Protein AF-A0A944T0W7-F1 (afdb_monomer_lite)

Sequence (91 aa):
MTELSEYHPENTTEKMYFKNKDEEINKKTFFWVDNYITGSSLEKYWPHITLKGCDKPKYNDLPKKFIANRIAICHLGDHCTCRKVLWETKL

Structure (mmCIF, N/CA/C/O backbone):
data_AF-A0A944T0W7-F1
#
_entry.id   AF-A0A944T0W7-F1
#
loop_
_atom_site.group_PDB
_atom_site.id
_atom_site.type_symbol
_atom_site.label_atom_id
_atom_site.label_alt_id
_atom_site.label_comp_id
_atom_site.label_asym_id
_atom_site.label_entity_id
_atom_site.label_seq_id
_atom_site.pdbx_PDB_ins_code
_atom_site.Cartn_x
_atom_site.Cartn_y
_atom_site.Cartn_z
_atom_site.occupancy
_atom_site.B_iso_or_equiv
_atom_site.auth_seq_id
_atom_site.auth_comp_id
_atom_site.auth_asym_id
_atom_site.auth_atom_id
_atom_site.pdbx_PDB_model_num
ATOM 1 N N . MET A 1 1 ? 1.241 22.658 12.106 1.00 53.19 1 MET A N 1
ATOM 2 C CA . MET A 1 1 ? 1.776 21.439 11.454 1.00 53.19 1 MET A CA 1
ATOM 3 C C . MET A 1 1 ? 2.540 20.572 12.468 1.00 53.19 1 MET A C 1
ATOM 5 O O . MET A 1 1 ? 3.530 19.951 12.119 1.00 53.19 1 MET A O 1
ATOM 9 N N . THR A 1 2 ? 2.095 20.557 13.729 1.00 54.50 2 THR A N 1
ATOM 10 C CA . THR A 1 2 ? 2.872 20.083 14.891 1.00 54.50 2 THR A CA 1
ATOM 11 C C . THR A 1 2 ? 2.320 18.795 15.509 1.00 54.50 2 THR A C 1
ATOM 13 O O . THR A 1 2 ? 3.001 18.192 16.320 1.00 54.50 2 THR A O 1
ATOM 16 N N . GLU A 1 3 ? 1.114 18.354 15.133 1.00 58.31 3 GLU A N 1
ATOM 17 C CA . GLU A 1 3 ? 0.464 17.193 15.773 1.00 58.31 3 GLU A CA 1
ATOM 18 C C . GLU A 1 3 ? 0.735 15.856 15.064 1.00 58.31 3 GLU A C 1
ATOM 20 O O . GLU A 1 3 ? 0.712 14.808 15.697 1.00 58.31 3 GLU A O 1
ATOM 25 N N . LEU A 1 4 ? 1.043 15.864 13.762 1.00 59.03 4 LEU A N 1
ATOM 26 C CA . LEU A 1 4 ? 1.336 14.633 13.010 1.00 59.03 4 LEU A CA 1
ATOM 27 C C . LEU A 1 4 ? 2.819 14.241 13.035 1.00 59.03 4 LEU A C 1
ATOM 29 O O 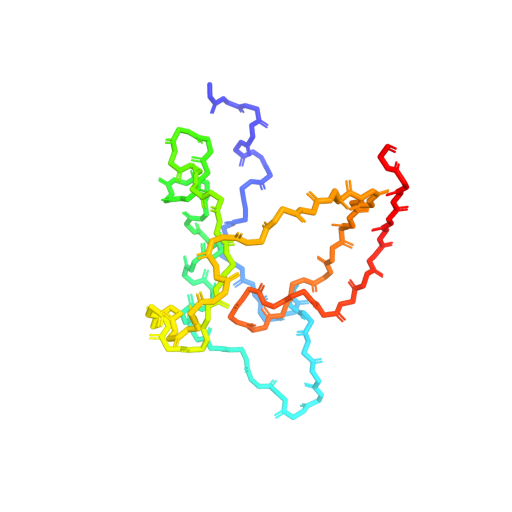. LEU A 1 4 ? 3.155 13.136 12.619 1.00 59.03 4 LEU A O 1
ATOM 33 N N . SER A 1 5 ? 3.707 15.119 13.516 1.00 61.16 5 SER A N 1
ATOM 34 C CA . SER A 1 5 ? 5.149 14.845 13.557 1.00 61.16 5 SER A CA 1
ATOM 35 C C . SER A 1 5 ? 5.509 13.711 14.516 1.00 61.16 5 SER A C 1
ATOM 37 O O . SER A 1 5 ? 6.466 12.998 14.255 1.00 61.16 5 SER A O 1
ATOM 39 N N . GLU A 1 6 ? 4.735 13.505 15.588 1.00 68.00 6 GLU A N 1
ATOM 40 C CA . GLU A 1 6 ? 4.948 12.383 16.519 1.00 68.00 6 GLU A CA 1
ATOM 41 C C . GLU A 1 6 ? 4.715 11.019 15.850 1.00 68.00 6 GLU A C 1
ATOM 43 O O . GLU A 1 6 ? 5.341 10.025 16.206 1.00 68.00 6 GLU A O 1
ATOM 48 N N . TYR A 1 7 ? 3.852 10.984 14.834 1.00 70.38 7 TYR A N 1
ATOM 49 C CA . TYR A 1 7 ? 3.514 9.776 14.087 1.00 70.38 7 TYR A CA 1
ATOM 50 C C . TYR A 1 7 ? 4.235 9.703 12.739 1.00 70.38 7 TYR A C 1
ATOM 52 O O . TYR A 1 7 ? 3.875 8.878 11.898 1.00 70.38 7 TYR A O 1
ATOM 60 N N . HIS A 1 8 ? 5.234 10.563 12.512 1.00 74.69 8 HIS A N 1
ATOM 61 C CA . HIS A 1 8 ? 6.067 10.499 11.321 1.00 74.69 8 HIS A CA 1
ATOM 62 C C . HIS A 1 8 ? 6.996 9.285 11.436 1.00 74.69 8 HIS A C 1
ATOM 64 O O . HIS A 1 8 ? 7.841 9.256 12.334 1.00 74.69 8 HIS A O 1
ATOM 70 N N . PRO A 1 9 ? 6.861 8.262 10.573 1.00 74.75 9 PRO A N 1
ATOM 71 C CA . PRO A 1 9 ? 7.863 7.215 10.524 1.00 74.75 9 PRO A CA 1
ATOM 72 C C . PRO A 1 9 ? 9.184 7.834 10.068 1.00 74.75 9 PRO A C 1
ATOM 74 O O . PRO A 1 9 ? 9.291 8.322 8.951 1.00 74.75 9 PRO A O 1
ATOM 77 N N . GLU A 1 10 ? 10.184 7.802 10.937 1.00 81.19 10 GLU A N 1
ATOM 78 C CA . GLU A 1 10 ? 11.564 8.146 10.612 1.00 81.19 10 GLU A CA 1
ATOM 79 C C . GLU A 1 10 ? 12.451 6.968 11.006 1.00 81.19 10 GLU A C 1
ATOM 81 O O . GLU A 1 10 ? 12.223 6.328 12.036 1.00 81.19 10 GLU A O 1
ATOM 86 N N . ASN A 1 11 ? 13.483 6.692 10.206 1.00 86.62 11 ASN A N 1
ATOM 87 C CA . ASN A 1 11 ? 14.416 5.589 10.439 1.00 86.62 11 ASN A CA 1
ATOM 88 C C . ASN A 1 11 ? 13.709 4.226 10.506 1.00 86.62 11 ASN A C 1
ATOM 90 O O . ASN A 1 11 ? 13.952 3.426 11.420 1.00 86.62 11 ASN A O 1
ATOM 94 N N . THR A 1 12 ? 12.810 3.955 9.554 1.00 92.19 12 THR A N 1
ATOM 95 C CA . THR A 1 12 ? 12.095 2.679 9.538 1.00 92.19 12 THR A CA 1
ATOM 96 C C . THR A 1 12 ? 13.060 1.501 9.442 1.00 92.19 12 THR A C 1
ATOM 98 O O . THR A 1 12 ? 14.096 1.539 8.780 1.00 92.19 12 THR A O 1
ATOM 101 N N . THR A 1 13 ? 12.717 0.411 10.128 1.00 93.88 13 THR A N 1
ATOM 102 C CA . THR A 1 13 ? 13.524 -0.815 10.141 1.00 93.88 13 THR A CA 1
ATOM 103 C C . THR A 1 13 ? 12.766 -1.950 9.485 1.00 93.88 13 THR A C 1
ATOM 105 O O . THR A 1 13 ? 11.540 -1.950 9.432 1.00 93.88 13 THR A O 1
ATOM 108 N N . GLU A 1 14 ? 13.489 -2.960 9.009 1.00 93.50 14 GLU A N 1
ATOM 109 C CA . GLU A 1 14 ? 12.888 -4.073 8.272 1.00 93.50 14 GLU A CA 1
ATOM 110 C C . GLU A 1 14 ? 11.795 -4.801 9.079 1.00 93.50 14 GLU A C 1
ATOM 112 O O . GLU A 1 14 ? 10.802 -5.254 8.521 1.00 93.50 14 GLU A O 1
ATOM 117 N N . LYS A 1 15 ? 11.925 -4.838 10.413 1.00 93.50 15 LYS A N 1
ATOM 118 C CA . LYS A 1 15 ? 10.947 -5.447 11.331 1.00 93.50 15 LYS A CA 1
ATOM 119 C C . LYS A 1 15 ? 9.578 -4.759 11.318 1.00 93.50 15 LYS A C 1
ATOM 121 O O . LYS A 1 15 ? 8.606 -5.348 11.778 1.00 93.50 15 LYS A O 1
ATOM 126 N N . MET A 1 16 ? 9.509 -3.517 10.843 1.00 93.88 16 MET A N 1
ATOM 127 C CA . MET A 1 16 ? 8.263 -2.756 10.742 1.00 93.88 16 MET A CA 1
ATOM 128 C C . MET A 1 16 ? 7.435 -3.172 9.520 1.00 93.88 16 MET A C 1
ATOM 130 O O . MET A 1 16 ? 6.232 -2.923 9.491 1.00 93.88 16 MET A O 1
ATOM 134 N N . TYR A 1 17 ? 8.045 -3.844 8.541 1.00 95.56 17 TYR A N 1
ATOM 135 C CA . TYR A 1 17 ? 7.392 -4.264 7.307 1.00 95.56 17 TYR A CA 1
ATOM 136 C C . TYR A 1 17 ? 6.898 -5.707 7.395 1.00 95.56 17 TYR A C 1
ATOM 138 O O . TYR A 1 17 ? 7.504 -6.571 8.030 1.00 95.56 17 TYR A O 1
ATOM 146 N N . PHE A 1 18 ? 5.795 -5.982 6.710 1.00 96.50 18 PHE A N 1
ATOM 147 C CA . PHE A 1 18 ? 5.368 -7.340 6.433 1.00 96.50 18 PHE A CA 1
ATOM 148 C C . PHE A 1 18 ? 6.278 -7.935 5.358 1.00 96.50 18 PHE A C 1
ATOM 150 O O . PHE A 1 18 ? 6.307 -7.442 4.229 1.00 96.50 18 PHE A O 1
ATOM 157 N N . LYS A 1 19 ? 6.964 -9.029 5.687 1.00 95.12 19 LYS A N 1
ATOM 158 C CA . LYS A 1 19 ? 7.770 -9.79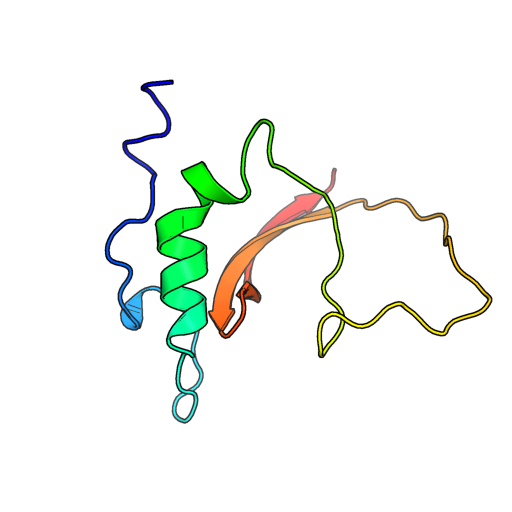9 4.737 1.00 95.12 19 LYS A CA 1
ATOM 159 C C . LYS A 1 19 ? 7.572 -11.295 4.937 1.00 95.12 19 LYS A C 1
ATOM 161 O O . LYS A 1 19 ? 7.417 -11.765 6.067 1.00 95.12 19 LYS A O 1
ATOM 166 N N . ASN A 1 20 ? 7.589 -12.043 3.840 1.00 93.12 20 ASN A N 1
ATOM 167 C CA . ASN A 1 20 ? 7.745 -13.493 3.908 1.00 93.12 20 ASN A CA 1
ATOM 168 C C . ASN A 1 20 ? 9.187 -13.855 4.311 1.00 93.12 20 ASN A C 1
ATOM 170 O O . ASN A 1 20 ? 10.084 -13.017 4.253 1.00 93.12 20 ASN A O 1
ATOM 174 N N . LYS A 1 21 ? 9.422 -15.110 4.717 1.00 90.38 21 LYS A N 1
ATOM 175 C CA . LYS A 1 21 ? 10.731 -15.569 5.221 1.00 90.38 21 LYS A CA 1
ATOM 176 C C . LYS A 1 21 ? 11.893 -15.280 4.259 1.00 90.38 21 LYS A C 1
ATOM 178 O O . LYS A 1 21 ? 12.960 -14.890 4.720 1.00 90.38 21 LYS A O 1
ATOM 183 N N . ASP A 1 22 ? 11.653 -15.436 2.960 1.00 92.56 22 ASP A N 1
ATOM 184 C CA . ASP A 1 22 ? 12.664 -15.313 1.903 1.00 92.56 22 ASP A CA 1
ATOM 185 C C . ASP A 1 22 ? 12.511 -14.009 1.095 1.00 92.56 22 ASP A C 1
ATOM 187 O O . ASP A 1 22 ? 13.003 -13.893 -0.024 1.00 92.56 22 ASP A O 1
ATOM 191 N N . GLU A 1 23 ? 11.772 -13.038 1.635 1.00 93.06 23 GLU A N 1
ATOM 192 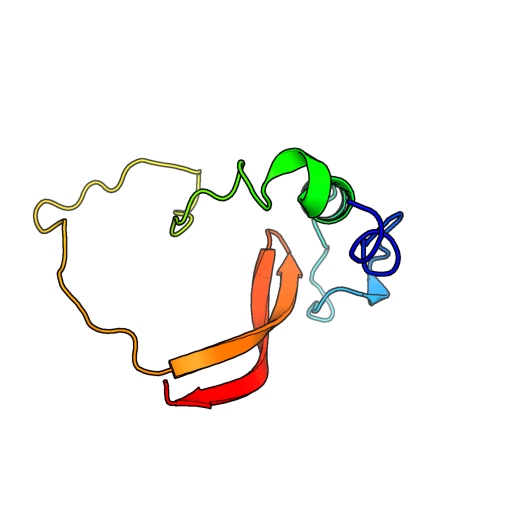C CA . GLU A 1 23 ? 11.538 -11.745 1.001 1.00 93.06 23 GLU A CA 1
ATOM 193 C C . GLU A 1 23 ? 12.435 -10.673 1.623 1.00 93.06 23 GLU A C 1
ATOM 195 O O . GLU A 1 23 ? 12.483 -10.516 2.845 1.00 93.06 23 GLU A O 1
ATOM 200 N N . GLU A 1 24 ? 13.114 -9.911 0.770 1.00 94.31 24 GLU A N 1
ATOM 201 C CA . GLU A 1 24 ? 13.877 -8.730 1.165 1.00 94.31 24 GLU A CA 1
ATOM 202 C C . GLU A 1 24 ? 13.080 -7.464 0.852 1.00 94.31 24 GLU A C 1
ATOM 204 O O . GLU A 1 24 ? 12.449 -7.359 -0.199 1.00 94.31 24 GLU A O 1
ATOM 209 N N . ILE A 1 25 ? 13.140 -6.479 1.749 1.00 95.56 25 ILE A N 1
ATOM 210 C CA . ILE A 1 25 ? 12.548 -5.164 1.499 1.00 95.56 25 ILE A CA 1
ATOM 211 C C . ILE A 1 25 ? 13.537 -4.312 0.702 1.00 95.56 25 ILE A C 1
ATOM 213 O O . ILE A 1 25 ? 14.684 -4.103 1.108 1.00 95.56 25 ILE A O 1
ATOM 217 N N . ASN A 1 26 ? 13.089 -3.767 -0.424 1.00 94.56 26 ASN A N 1
ATOM 218 C CA . ASN A 1 26 ? 13.888 -2.880 -1.246 1.00 94.56 26 ASN A CA 1
ATOM 219 C C . ASN A 1 26 ? 14.257 -1.608 -0.469 1.00 94.56 26 ASN A C 1
ATOM 221 O O . ASN A 1 26 ? 13.402 -0.958 0.131 1.00 94.56 26 ASN A O 1
ATOM 225 N N . LYS A 1 27 ? 15.520 -1.172 -0.559 1.00 94.25 27 LYS A N 1
ATOM 226 C CA . LYS A 1 27 ? 16.003 0.065 0.088 1.00 94.25 27 LYS A CA 1
ATOM 227 C C . LYS A 1 27 ? 15.165 1.303 -0.258 1.00 94.25 27 LYS A C 1
ATOM 229 O O . LYS A 1 27 ? 15.028 2.199 0.570 1.00 94.25 27 LYS A O 1
ATOM 234 N N . LYS A 1 28 ? 14.586 1.359 -1.464 1.00 93.19 28 LYS A N 1
ATOM 235 C CA . LYS A 1 28 ? 13.704 2.461 -1.880 1.00 93.19 28 LYS A CA 1
ATOM 236 C C . LYS A 1 28 ? 12.420 2.534 -1.056 1.00 93.19 28 LYS A C 1
ATOM 238 O O . LYS A 1 28 ? 11.916 3.632 -0.854 1.00 93.19 28 LYS A O 1
ATOM 243 N N . THR A 1 29 ? 11.922 1.401 -0.567 1.00 94.06 29 THR A N 1
ATOM 244 C CA . THR A 1 29 ? 10.718 1.339 0.267 1.00 94.06 29 THR A CA 1
ATOM 245 C C . THR A 1 29 ? 10.924 2.125 1.559 1.00 94.06 29 THR A C 1
ATOM 247 O O . THR A 1 29 ? 10.115 2.995 1.860 1.00 94.06 29 THR A O 1
ATOM 250 N N . PHE A 1 30 ? 12.051 1.916 2.248 1.00 95.19 30 PHE A N 1
ATOM 251 C CA . PHE A 1 30 ? 12.417 2.685 3.444 1.00 95.19 30 PHE A CA 1
ATOM 252 C C . PHE A 1 30 ? 12.453 4.186 3.166 1.00 95.19 30 PHE A C 1
ATOM 254 O O . PHE A 1 30 ? 11.809 4.958 3.864 1.00 95.19 30 PHE A O 1
ATOM 261 N N . PHE A 1 31 ? 13.130 4.592 2.086 1.00 93.50 31 PHE A N 1
ATOM 262 C CA . PHE A 1 31 ? 13.201 5.998 1.693 1.00 93.50 31 PHE A CA 1
ATOM 263 C C . PHE A 1 31 ? 11.812 6.615 1.471 1.00 93.50 31 PHE A C 1
ATOM 265 O O . PHE A 1 31 ? 11.567 7.734 1.914 1.00 93.50 31 PHE A O 1
ATOM 272 N N . TRP A 1 32 ? 10.896 5.913 0.800 1.00 92.38 32 TRP A N 1
ATOM 273 C CA . TRP A 1 32 ? 9.548 6.432 0.558 1.00 92.38 32 TRP A CA 1
ATOM 274 C C . TRP A 1 32 ? 8.728 6.575 1.835 1.00 92.38 32 TRP A C 1
ATOM 276 O O . TRP A 1 32 ? 8.028 7.574 1.983 1.00 92.38 32 TRP A O 1
ATOM 286 N N . VAL A 1 33 ? 8.816 5.606 2.746 1.00 93.62 33 VAL A N 1
ATOM 287 C CA . VAL A 1 33 ? 8.078 5.653 4.013 1.00 93.62 33 VAL A CA 1
ATOM 288 C C . VAL A 1 33 ? 8.636 6.745 4.919 1.00 93.62 33 VAL A C 1
ATOM 290 O O . VAL A 1 33 ? 7.865 7.582 5.379 1.00 93.62 33 VAL A O 1
ATOM 293 N N . ASP A 1 34 ? 9.961 6.807 5.070 1.00 93.19 34 ASP A N 1
ATOM 294 C CA . ASP A 1 34 ? 10.653 7.798 5.908 1.00 93.19 34 ASP A CA 1
ATOM 295 C C . ASP A 1 34 ? 10.465 9.247 5.415 1.00 93.19 34 ASP A C 1
ATOM 297 O O . ASP A 1 34 ? 10.739 10.201 6.135 1.00 93.19 34 ASP A O 1
ATOM 301 N N . ASN A 1 35 ? 10.023 9.432 4.165 1.00 91.88 35 ASN A N 1
ATOM 302 C CA . ASN A 1 35 ? 9.762 10.744 3.567 1.00 91.88 35 ASN A CA 1
ATOM 303 C C . ASN A 1 35 ? 8.286 10.934 3.188 1.00 91.88 35 ASN A C 1
ATOM 305 O O . ASN A 1 35 ? 7.950 11.862 2.448 1.00 91.88 35 ASN A O 1
ATOM 309 N N . TYR A 1 36 ? 7.382 10.068 3.659 1.00 91.00 36 TYR A N 1
ATOM 310 C CA . TYR A 1 36 ? 5.983 10.102 3.237 1.00 91.00 36 TYR A CA 1
ATOM 311 C C . TYR A 1 36 ? 5.313 11.432 3.593 1.00 91.00 36 TYR A C 1
ATOM 313 O O . TYR A 1 36 ? 4.679 12.051 2.732 1.00 91.00 36 TYR A O 1
ATOM 321 N N . ILE A 1 37 ? 5.494 11.911 4.831 1.00 88.69 37 ILE A N 1
ATOM 322 C CA . ILE A 1 37 ? 4.817 13.124 5.305 1.00 88.69 37 ILE A CA 1
ATOM 323 C C . ILE A 1 37 ? 5.250 14.345 4.488 1.00 88.69 37 ILE A C 1
ATOM 325 O O . ILE A 1 37 ? 4.411 15.116 4.022 1.00 88.69 37 ILE A O 1
ATOM 329 N N . THR A 1 38 ? 6.547 14.499 4.236 1.00 89.62 38 THR A N 1
ATOM 330 C CA . THR A 1 38 ? 7.086 15.658 3.512 1.00 89.62 38 THR A CA 1
ATOM 331 C C . THR A 1 38 ? 6.972 15.531 1.991 1.00 89.62 38 THR A C 1
ATOM 333 O O . THR A 1 38 ? 6.969 16.551 1.292 1.00 89.62 38 THR A O 1
ATOM 336 N N . GLY A 1 39 ? 6.887 14.309 1.458 1.00 90.38 39 GLY A N 1
ATOM 337 C CA . GLY A 1 39 ? 6.981 14.023 0.028 1.00 90.38 39 GLY A CA 1
ATOM 338 C C . GLY A 1 39 ? 5.660 13.711 -0.673 1.00 90.38 39 GLY A C 1
ATOM 339 O O . GLY A 1 39 ? 5.511 14.086 -1.831 1.00 90.38 39 GLY A O 1
ATOM 340 N N . SER A 1 40 ? 4.722 13.027 -0.009 1.00 90.94 40 SER A N 1
ATOM 341 C CA . SER A 1 40 ? 3.526 12.437 -0.649 1.00 90.94 40 SER A CA 1
ATOM 342 C C . SER A 1 40 ? 2.241 12.531 0.191 1.00 90.94 40 SER A C 1
ATOM 344 O O . SER A 1 40 ? 1.276 11.818 -0.081 1.00 90.94 40 SER A O 1
ATOM 346 N N . SER A 1 41 ? 2.207 13.392 1.212 1.00 90.00 41 SER A N 1
ATOM 347 C CA . SER A 1 41 ? 1.044 13.580 2.091 1.00 90.00 41 SER A CA 1
ATOM 348 C C . SER A 1 41 ? 0.481 15.006 2.012 1.00 90.00 41 SER A C 1
ATOM 350 O O . SER A 1 41 ? 1.070 15.875 1.363 1.00 90.00 41 SER A O 1
ATOM 352 N N . LEU A 1 42 ? -0.646 15.257 2.692 1.00 88.81 42 LEU A N 1
ATOM 353 C CA . LEU A 1 42 ? -1.293 16.574 2.788 1.00 88.81 42 LEU A CA 1
ATOM 354 C C . LEU A 1 42 ? -1.511 17.198 1.397 1.00 88.81 42 LEU A C 1
ATOM 356 O O . LEU A 1 42 ? -2.075 16.552 0.520 1.00 88.81 42 LEU A O 1
ATOM 360 N N . GLU A 1 43 ? -1.018 18.414 1.167 1.00 93.25 43 GLU A N 1
ATOM 361 C CA . GLU A 1 43 ? -1.124 19.132 -0.112 1.00 93.25 43 GLU A CA 1
ATOM 362 C C . GLU A 1 43 ? -0.414 18.425 -1.281 1.00 93.25 43 GLU A C 1
ATOM 364 O O . GLU A 1 43 ? -0.654 18.741 -2.444 1.00 93.25 43 GLU A O 1
ATOM 369 N N . LYS A 1 44 ? 0.472 17.463 -0.993 1.00 93.31 44 LYS A N 1
ATOM 370 C CA . LYS A 1 44 ? 1.151 16.628 -1.997 1.00 93.31 44 LYS A CA 1
ATOM 371 C C . LYS A 1 44 ? 0.455 15.283 -2.215 1.00 93.31 44 LYS A C 1
ATOM 373 O O . LYS A 1 44 ? 0.972 14.452 -2.961 1.00 93.31 44 LYS A O 1
ATOM 378 N N . TYR A 1 45 ? -0.685 15.041 -1.565 1.00 93.69 45 TYR A N 1
ATOM 379 C CA . TYR A 1 45 ? -1.445 13.815 -1.757 1.00 93.69 45 TYR A CA 1
ATOM 380 C C . TYR A 1 45 ? -1.995 13.745 -3.184 1.00 93.69 45 TYR A C 1
ATOM 382 O O . TYR A 1 45 ? -2.782 14.585 -3.619 1.00 93.69 45 TYR A O 1
ATOM 390 N N . TRP A 1 46 ? -1.597 12.702 -3.906 1.00 93.38 46 TRP A N 1
ATOM 391 C CA . TRP A 1 46 ? -2.059 12.433 -5.260 1.00 93.38 46 TRP A CA 1
ATOM 392 C C . TRP A 1 46 ? -2.671 11.028 -5.307 1.00 93.38 46 TRP A C 1
ATOM 394 O O . TRP A 1 46 ? -1.923 10.051 -5.272 1.00 93.38 46 TRP A O 1
ATOM 404 N N . PRO A 1 47 ? -4.008 10.877 -5.346 1.00 91.25 47 PRO A N 1
ATOM 405 C CA . PRO A 1 47 ? -4.644 9.564 -5.331 1.00 91.25 47 PRO A CA 1
ATOM 406 C C . PRO A 1 47 ? -4.380 8.826 -6.649 1.00 91.25 47 PRO A C 1
ATOM 408 O O . PRO A 1 47 ? -4.823 9.253 -7.715 1.00 91.25 47 PRO A O 1
ATOM 411 N N . HIS A 1 48 ? -3.674 7.699 -6.577 1.00 89.00 48 HIS A N 1
ATOM 412 C CA . HIS A 1 48 ? -3.355 6.868 -7.736 1.00 89.00 48 HIS A CA 1
ATOM 413 C C . HIS A 1 48 ? -3.266 5.386 -7.357 1.00 89.00 48 HIS A C 1
ATOM 415 O O . HIS A 1 48 ? -3.098 5.031 -6.193 1.00 89.00 48 HIS A O 1
ATOM 421 N N . ILE A 1 49 ? -3.375 4.516 -8.363 1.00 87.88 49 ILE A N 1
ATOM 422 C CA . ILE A 1 49 ? -3.110 3.080 -8.238 1.00 87.88 49 ILE A CA 1
ATOM 423 C C . ILE A 1 49 ? -1.817 2.803 -8.996 1.00 87.88 49 ILE A C 1
ATOM 425 O O . ILE A 1 49 ? -1.764 2.963 -10.217 1.00 87.88 49 ILE A O 1
ATOM 429 N N . THR A 1 50 ? -0.770 2.408 -8.275 1.00 85.94 50 THR A N 1
ATOM 430 C CA . THR A 1 50 ? 0.528 2.099 -8.877 1.00 85.94 50 THR A CA 1
ATOM 431 C C . THR A 1 50 ? 0.410 0.898 -9.807 1.00 85.94 50 THR A C 1
ATOM 433 O O . THR A 1 50 ? -0.003 -0.188 -9.401 1.00 85.94 50 THR A O 1
ATOM 436 N N . LEU A 1 51 ? 0.815 1.085 -11.060 1.00 84.12 51 LEU A N 1
ATOM 437 C CA . LEU A 1 51 ? 1.023 -0.002 -12.007 1.00 84.12 51 LEU A CA 1
ATOM 438 C C . LEU A 1 51 ? 2.483 -0.449 -11.947 1.00 84.12 51 LEU A C 1
ATOM 440 O O . LEU A 1 51 ? 3.383 0.356 -11.694 1.00 84.12 51 LEU A O 1
ATOM 444 N N . LYS A 1 52 ? 2.734 -1.738 -12.191 1.00 77.88 52 LYS A N 1
ATOM 445 C CA . LYS A 1 52 ? 4.100 -2.266 -12.267 1.00 77.88 52 LYS A CA 1
ATOM 446 C C . LYS A 1 52 ? 4.906 -1.440 -13.278 1.00 77.88 52 LYS A C 1
ATOM 448 O O . LYS A 1 52 ? 4.470 -1.277 -14.409 1.00 77.88 52 LYS A O 1
ATOM 453 N N . GLY A 1 53 ? 6.059 -0.921 -12.855 1.00 77.75 53 GLY A N 1
ATOM 454 C CA . GLY A 1 53 ? 6.925 -0.081 -13.693 1.00 77.75 53 GLY A CA 1
ATOM 455 C C . GLY A 1 53 ? 6.541 1.401 -13.765 1.00 77.75 53 GLY A C 1
ATOM 456 O O . GLY A 1 53 ? 7.201 2.140 -14.484 1.00 77.75 53 GLY A O 1
ATOM 457 N N . CYS A 1 54 ? 5.520 1.852 -13.024 1.00 76.12 54 CYS A N 1
ATOM 458 C CA . CYS A 1 54 ? 4.981 3.218 -13.115 1.00 76.12 54 CYS A CA 1
ATOM 459 C C . CYS A 1 54 ? 4.508 3.587 -14.535 1.00 76.12 54 CYS A C 1
ATOM 461 O O . CYS A 1 54 ? 4.501 4.757 -14.919 1.00 76.12 54 CYS A O 1
ATOM 463 N N . ASP A 1 55 ? 4.112 2.579 -15.313 1.00 79.88 55 ASP A N 1
ATOM 464 C CA . ASP A 1 55 ? 3.652 2.746 -16.685 1.00 79.88 55 ASP A CA 1
ATOM 465 C C . ASP A 1 55 ? 2.258 3.373 -16.751 1.00 79.88 55 ASP A C 1
ATOM 467 O O . ASP A 1 55 ? 1.441 3.262 -15.833 1.00 79.88 55 ASP A O 1
ATOM 471 N N . LYS A 1 56 ? 1.948 3.991 -17.895 1.00 81.69 56 LYS A N 1
ATOM 472 C CA . LYS A 1 56 ? 0.576 4.400 -18.206 1.00 81.69 56 LYS A CA 1
ATOM 473 C C . LYS A 1 56 ? -0.276 3.164 -18.511 1.00 81.69 56 LYS A C 1
ATOM 475 O O . LYS A 1 56 ? 0.200 2.256 -19.202 1.00 81.69 56 LYS A O 1
ATOM 480 N N . PRO A 1 57 ? -1.543 3.128 -18.065 1.00 82.31 57 PRO A N 1
ATOM 481 C CA . PRO A 1 57 ? -2.436 2.047 -18.443 1.00 82.31 57 PRO A CA 1
ATOM 482 C C . PRO A 1 57 ? -2.603 2.022 -19.968 1.00 82.31 57 PRO A C 1
ATOM 484 O O . PRO A 1 57 ? -2.825 3.057 -20.591 1.00 82.31 57 PRO A O 1
ATOM 487 N N . LYS A 1 58 ? -2.509 0.831 -20.566 1.00 81.12 58 LYS A N 1
ATOM 488 C CA . LYS A 1 58 ? -2.694 0.611 -22.015 1.00 81.12 58 LYS A CA 1
ATOM 489 C C . LYS A 1 58 ? -4.114 0.152 -22.374 1.00 81.12 58 LYS A C 1
ATOM 491 O O . LYS A 1 58 ? -4.341 -0.339 -23.474 1.00 81.12 58 LYS A O 1
ATOM 496 N N . TYR A 1 59 ? -5.053 0.254 -21.435 1.00 80.19 59 TYR A N 1
ATOM 497 C CA . TYR A 1 59 ? -6.411 -0.258 -21.590 1.00 80.19 59 TYR A CA 1
ATOM 498 C C . TYR A 1 59 ? -7.344 0.804 -22.170 1.00 80.19 59 TYR A C 1
ATOM 500 O O . TYR A 1 59 ? -7.391 1.933 -21.687 1.00 80.19 59 TYR A O 1
ATOM 508 N N . ASN A 1 60 ? -8.121 0.406 -23.178 1.00 77.75 60 ASN A N 1
ATOM 509 C CA . ASN A 1 60 ? -9.054 1.284 -23.890 1.00 77.75 60 ASN A CA 1
ATOM 510 C C . ASN A 1 60 ? -10.344 1.579 -23.106 1.00 77.75 60 ASN A C 1
ATOM 512 O O . ASN A 1 60 ? -11.177 2.347 -23.572 1.00 77.75 60 ASN A O 1
ATOM 516 N N . ASP A 1 61 ? -10.547 0.948 -21.949 1.00 81.50 61 ASP A N 1
ATOM 517 C CA . ASP A 1 61 ? -11.808 0.977 -21.207 1.00 81.50 61 ASP A CA 1
ATOM 518 C C . ASP A 1 61 ? -11.744 1.788 -19.900 1.00 81.50 61 ASP A C 1
ATOM 520 O O . ASP A 1 61 ? -12.632 1.674 -19.048 1.00 81.50 61 ASP A O 1
ATOM 524 N N . LEU A 1 62 ? -10.712 2.625 -19.759 1.00 85.31 62 LEU A N 1
ATOM 525 C CA . LEU A 1 62 ? -10.576 3.618 -18.697 1.00 85.31 62 LEU A CA 1
ATOM 526 C C . LEU A 1 62 ? -11.075 5.002 -19.162 1.00 85.31 62 LEU A C 1
ATOM 528 O O . LEU A 1 62 ? -10.881 5.359 -20.323 1.00 85.31 62 LEU A O 1
ATOM 532 N N . PRO A 1 63 ? -11.669 5.810 -18.260 1.00 85.19 63 PRO A N 1
ATOM 533 C CA . PRO A 1 63 ? -11.833 5.555 -16.827 1.00 85.19 63 PRO A CA 1
ATOM 534 C C . PRO A 1 63 ? -13.027 4.640 -16.509 1.00 85.19 63 PRO A C 1
ATOM 536 O O . PRO A 1 63 ? -14.119 4.793 -17.056 1.00 85.19 63 PRO A O 1
ATOM 539 N N . LYS A 1 64 ? -12.847 3.728 -15.547 1.00 86.44 64 LYS A N 1
ATOM 540 C CA . LYS A 1 64 ? -13.952 2.964 -14.953 1.00 86.44 64 LYS A CA 1
ATOM 541 C C . LYS A 1 64 ? -14.577 3.755 -13.814 1.00 86.44 64 LYS A C 1
ATOM 543 O O . LYS A 1 64 ? -13.872 4.261 -12.945 1.00 86.44 64 LYS A O 1
ATOM 548 N N . LYS A 1 65 ? -15.908 3.811 -13.790 1.00 91.12 65 LYS A N 1
ATOM 549 C CA . LYS A 1 65 ? -16.663 4.312 -12.638 1.00 91.12 65 LYS A CA 1
ATOM 550 C C . LYS A 1 65 ? -16.973 3.142 -11.713 1.00 91.12 65 LYS A C 1
ATOM 552 O O . LYS A 1 65 ? -17.506 2.133 -12.165 1.00 91.12 65 LYS A O 1
ATOM 557 N N . PHE A 1 66 ? -16.645 3.283 -10.438 1.00 92.50 66 PHE A N 1
ATOM 558 C CA . PHE A 1 66 ? -16.990 2.319 -9.399 1.00 92.50 66 PHE A CA 1
ATOM 559 C C . PHE A 1 66 ? -17.197 3.048 -8.070 1.00 92.50 66 PHE A C 1
ATOM 561 O O . PHE A 1 66 ? -16.813 4.209 -7.930 1.00 92.50 66 PHE A O 1
ATOM 568 N N . ILE A 1 67 ? -17.803 2.359 -7.105 1.00 94.50 67 ILE A N 1
ATOM 569 C CA . ILE A 1 67 ? -17.949 2.838 -5.731 1.00 94.50 67 ILE A CA 1
ATOM 570 C C . ILE A 1 67 ? -17.090 1.941 -4.843 1.00 94.50 67 ILE A C 1
ATOM 572 O O . ILE A 1 67 ? -17.287 0.726 -4.814 1.00 94.50 67 ILE A O 1
ATOM 576 N N . ALA A 1 68 ? -16.138 2.534 -4.124 1.00 94.62 68 ALA A N 1
ATOM 577 C CA . ALA A 1 68 ? -15.478 1.861 -3.014 1.00 94.62 68 ALA A CA 1
ATOM 578 C C . ALA A 1 68 ? -16.416 1.908 -1.800 1.00 94.62 68 ALA A C 1
ATOM 580 O O . ALA A 1 68 ? -16.852 2.984 -1.407 1.00 94.62 68 ALA A O 1
ATOM 581 N N . ASN A 1 69 ? -16.742 0.753 -1.220 1.00 97.06 69 ASN A N 1
ATOM 582 C CA . ASN A 1 69 ? -17.661 0.629 -0.078 1.00 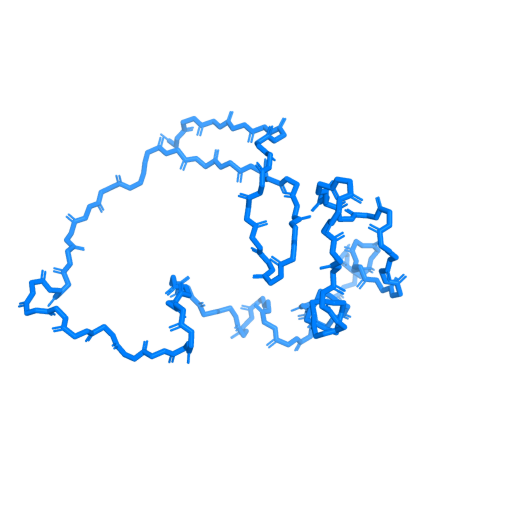97.06 69 ASN A CA 1
ATOM 583 C C . ASN A 1 69 ? -16.972 0.107 1.193 1.00 97.06 69 ASN A C 1
ATOM 585 O O . ASN A 1 69 ? -17.641 -0.277 2.152 1.00 97.06 69 ASN A O 1
ATOM 589 N N . ARG A 1 70 ? -15.639 0.035 1.179 1.00 97.06 70 ARG A N 1
ATOM 590 C CA . ARG A 1 70 ? -14.819 -0.498 2.264 1.00 97.06 70 ARG A CA 1
ATOM 591 C C . ARG A 1 70 ? -13.492 0.243 2.322 1.00 97.06 70 ARG A C 1
ATOM 593 O O . ARG A 1 70 ? -12.898 0.519 1.280 1.00 97.06 70 ARG A O 1
ATOM 600 N N . ILE A 1 71 ? -13.020 0.498 3.534 1.00 97.31 71 ILE A N 1
ATOM 601 C CA . ILE A 1 71 ? -11.675 0.997 3.819 1.00 97.31 71 ILE A CA 1
ATOM 602 C C . ILE A 1 71 ? -10.948 -0.002 4.718 1.00 97.31 71 ILE A C 1
ATOM 604 O O . ILE A 1 71 ? -11.568 -0.646 5.565 1.00 97.31 71 ILE A O 1
ATOM 608 N N . ALA A 1 72 ? -9.643 -0.155 4.508 1.00 97.38 72 ALA A N 1
ATOM 609 C CA . ALA A 1 72 ? -8.809 -1.091 5.247 1.00 97.38 72 ALA A CA 1
ATOM 610 C C . ALA A 1 72 ? -7.487 -0.440 5.659 1.00 97.38 72 ALA A C 1
ATOM 612 O O . ALA A 1 72 ? -6.906 0.345 4.909 1.00 97.38 72 ALA A O 1
ATOM 613 N N . ILE A 1 73 ? -7.008 -0.818 6.841 1.00 96.94 73 ILE A N 1
ATOM 614 C CA . ILE A 1 73 ? -5.655 -0.555 7.323 1.00 96.94 73 ILE A CA 1
ATOM 615 C C . ILE A 1 73 ? -4.859 -1.835 7.112 1.00 96.94 73 ILE A C 1
ATOM 617 O O . ILE A 1 73 ? -5.237 -2.902 7.603 1.00 96.94 73 ILE A O 1
ATOM 621 N N . CYS A 1 74 ? -3.749 -1.729 6.389 1.00 97.31 74 CYS A N 1
ATOM 622 C CA . CYS A 1 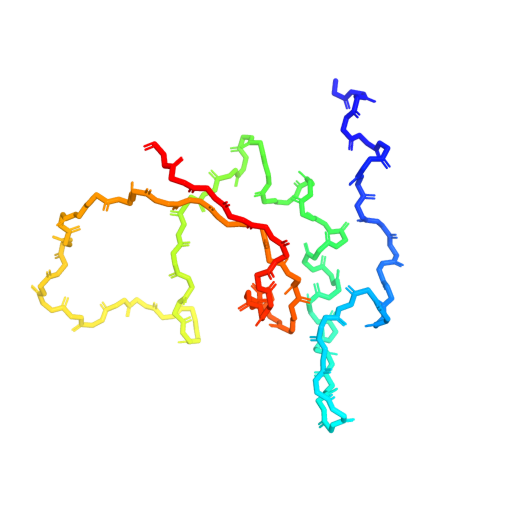74 ? -2.923 -2.869 6.022 1.00 97.31 74 CYS A CA 1
ATOM 623 C C . CYS A 1 74 ? -1.525 -2.759 6.630 1.00 97.31 74 CYS A C 1
ATOM 625 O O . CYS A 1 74 ? -0.950 -1.675 6.697 1.00 97.31 74 CYS A O 1
ATOM 627 N N . HIS A 1 75 ? -0.941 -3.897 7.000 1.00 96.50 75 HIS A N 1
ATOM 628 C CA . HIS A 1 75 ? 0.488 -3.996 7.257 1.00 96.50 75 HIS A CA 1
ATOM 629 C C . HIS A 1 75 ? 1.227 -3.827 5.929 1.00 96.50 75 HIS A C 1
ATOM 631 O O . HIS A 1 75 ? 1.007 -4.590 4.979 1.00 96.50 75 HIS A O 1
ATOM 637 N N . LEU A 1 76 ? 2.059 -2.792 5.874 1.00 95.75 76 LEU A N 1
ATOM 638 C CA . LEU A 1 76 ? 2.855 -2.411 4.719 1.00 95.75 76 LEU A CA 1
ATOM 639 C C . LEU A 1 76 ? 3.964 -3.434 4.449 1.00 95.75 76 LEU A C 1
ATOM 641 O O . LEU A 1 76 ? 4.690 -3.804 5.368 1.00 95.75 76 LEU A O 1
ATOM 645 N N . GLY A 1 77 ? 4.109 -3.871 3.202 1.00 95.88 77 GLY A N 1
ATOM 646 C CA . GLY A 1 77 ? 5.244 -4.664 2.728 1.00 95.88 77 GLY A CA 1
ATOM 647 C C . GLY A 1 77 ? 6.136 -3.889 1.763 1.00 95.88 77 GLY A C 1
ATOM 648 O O . GLY A 1 77 ? 6.064 -2.661 1.671 1.00 95.88 77 GLY A O 1
ATOM 649 N N . ASP A 1 78 ? 6.960 -4.622 1.013 1.00 94.81 78 ASP A N 1
ATOM 650 C CA . ASP A 1 78 ? 7.857 -4.023 0.026 1.00 94.81 78 ASP A CA 1
ATOM 651 C C . ASP A 1 78 ? 7.089 -3.229 -1.043 1.00 94.81 78 ASP A C 1
ATOM 653 O O . ASP A 1 78 ? 5.949 -3.560 -1.380 1.00 94.81 78 ASP A O 1
ATOM 657 N N . HIS A 1 79 ? 7.696 -2.159 -1.558 1.00 92.25 79 HIS A N 1
ATOM 658 C CA . HIS A 1 79 ? 7.117 -1.249 -2.549 1.00 92.25 79 HIS A CA 1
ATOM 659 C C . HIS A 1 79 ? 5.724 -0.708 -2.180 1.00 92.25 79 HIS A C 1
ATOM 661 O O . HIS A 1 79 ? 4.854 -0.550 -3.038 1.00 92.25 79 HIS A O 1
ATOM 667 N N . CYS A 1 80 ? 5.515 -0.431 -0.891 1.00 90.31 80 CYS A N 1
ATOM 668 C CA . CYS A 1 80 ? 4.248 0.040 -0.331 1.00 90.31 80 CYS A CA 1
ATOM 669 C C . CYS A 1 80 ? 3.060 -0.905 -0.597 1.00 90.31 80 CYS A C 1
ATOM 671 O O . CYS A 1 80 ? 1.908 -0.473 -0.679 1.00 90.31 80 CYS A O 1
ATOM 673 N N . THR A 1 81 ? 3.320 -2.207 -0.740 1.00 92.12 81 THR A N 1
ATOM 674 C CA . THR A 1 81 ? 2.259 -3.198 -0.942 1.00 92.12 81 THR A CA 1
ATOM 675 C C . THR A 1 81 ? 1.415 -3.373 0.322 1.00 92.12 81 THR A C 1
ATOM 677 O O . THR A 1 81 ? 1.926 -3.480 1.435 1.00 92.12 81 THR A O 1
ATOM 680 N N . CYS A 1 82 ? 0.094 -3.440 0.160 1.00 94.50 82 CYS A N 1
ATOM 681 C CA . CYS A 1 82 ? -0.827 -3.802 1.237 1.00 94.50 82 CYS A CA 1
ATOM 682 C C . CYS A 1 82 ? -0.838 -5.329 1.401 1.00 94.50 82 CYS A C 1
ATOM 684 O O . CYS A 1 82 ? -1.393 -6.023 0.551 1.00 94.50 82 CYS A O 1
ATOM 686 N N . ARG A 1 83 ? -0.211 -5.866 2.457 1.00 95.00 83 ARG A N 1
ATOM 687 C CA . ARG A 1 83 ? 0.015 -7.321 2.585 1.00 95.00 83 ARG A CA 1
ATOM 688 C C . ARG A 1 83 ? -0.954 -8.039 3.505 1.00 95.00 83 ARG A C 1
ATOM 690 O O . ARG A 1 83 ? -1.449 -9.106 3.156 1.00 95.00 83 ARG A O 1
ATOM 697 N N . LYS A 1 84 ? -1.225 -7.467 4.674 1.00 95.56 84 LYS A N 1
ATOM 698 C CA . LYS A 1 84 ? -2.125 -8.055 5.670 1.00 95.56 84 LYS A CA 1
ATOM 699 C C . LYS A 1 84 ? -3.119 -7.008 6.127 1.00 95.56 84 LYS A C 1
ATOM 701 O O . LYS A 1 84 ? -2.697 -5.986 6.648 1.00 95.56 84 LYS A O 1
ATOM 706 N N . VAL A 1 85 ? -4.414 -7.270 5.990 1.00 97.69 85 VAL A N 1
ATOM 707 C CA . VAL A 1 85 ? -5.437 -6.414 6.602 1.00 97.69 85 VAL A CA 1
ATOM 708 C C . VAL A 1 85 ? -5.323 -6.548 8.120 1.00 97.69 85 VAL A C 1
ATOM 710 O O . VAL A 1 85 ? -5.415 -7.647 8.665 1.00 97.69 85 VAL A O 1
ATOM 713 N N . LEU A 1 86 ? -5.059 -5.432 8.790 1.00 97.88 86 LEU A N 1
ATOM 714 C CA . LEU A 1 86 ? -5.030 -5.329 10.248 1.00 97.88 86 LEU A CA 1
ATOM 715 C C . LEU A 1 86 ? -6.406 -4.941 10.788 1.00 97.88 86 LEU A C 1
ATOM 717 O O . LEU A 1 86 ? -6.795 -5.387 11.863 1.00 97.88 86 LEU A O 1
ATOM 721 N N . TRP A 1 87 ? -7.139 -4.133 10.023 1.00 98.44 87 TRP A N 1
ATOM 722 C CA . TRP A 1 87 ? -8.495 -3.702 10.329 1.00 98.44 87 TRP A CA 1
ATOM 723 C C . TRP A 1 87 ? -9.210 -3.252 9.053 1.00 98.44 87 TRP A C 1
ATOM 725 O O . TRP A 1 87 ? -8.566 -2.776 8.119 1.00 98.44 87 TRP A O 1
ATOM 735 N N . GLU A 1 88 ? -10.534 -3.361 9.015 1.00 98.38 88 GLU A N 1
ATOM 736 C CA . GLU A 1 88 ? -11.355 -2.832 7.928 1.00 98.38 88 GLU A CA 1
ATOM 737 C C . GLU A 1 88 ? -12.771 -2.485 8.392 1.00 98.38 88 GLU A C 1
ATOM 739 O O . GLU A 1 88 ? -13.274 -3.043 9.365 1.00 98.38 88 GLU A O 1
ATOM 744 N N . THR A 1 89 ? -13.428 -1.586 7.659 1.00 98.38 89 THR A N 1
ATOM 745 C CA . THR A 1 89 ? -14.844 -1.253 7.849 1.00 98.38 89 THR A CA 1
ATOM 746 C C . THR A 1 89 ? -15.524 -0.946 6.524 1.00 98.38 89 THR A C 1
ATOM 748 O O . THR A 1 89 ? -14.878 -0.542 5.554 1.00 98.38 89 THR A O 1
ATOM 751 N N . LYS A 1 90 ? -16.851 -1.089 6.500 1.00 97.69 90 LYS A N 1
ATOM 752 C CA . LYS A 1 90 ? -17.686 -0.507 5.446 1.00 97.69 90 LYS A CA 1
ATOM 753 C C . LYS A 1 90 ? -17.698 1.021 5.567 1.00 97.69 90 LYS A C 1
ATOM 755 O O . LYS A 1 90 ? -17.604 1.535 6.683 1.00 97.69 90 LYS A O 1
ATOM 760 N N . LEU A 1 91 ? -17.777 1.692 4.418 1.00 93.56 91 LEU A N 1
ATOM 761 C CA . LEU A 1 91 ? -17.95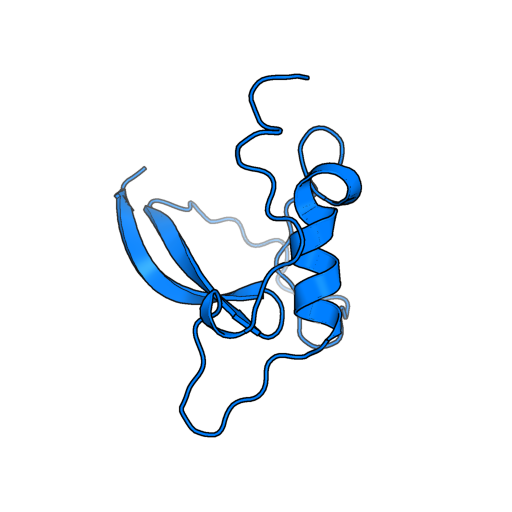4 3.145 4.301 1.00 93.56 91 LEU A CA 1
ATOM 762 C C . LEU A 1 91 ? -19.431 3.533 4.388 1.00 93.56 91 LEU A C 1
ATOM 764 O O . LEU A 1 91 ? -20.268 2.731 3.909 1.00 93.56 91 LEU A O 1
#

Foldseek 3Di:
DPPCPVVQDAPDDQVQADDDPPDDADPVQNVCSNCCCVQDDDVNPDDDDQDVVSDDDPDPPPPDDDDDQKDFDAGAHHPRDRDGTPDMDTD

Radius of gyration: 15.53 Å; chains: 1; bounding box: 34×37×40 Å

Secondary structure (DSSP, 8-state):
--SSGGG---S--GGGS---TTPPPPHHHHHHHHTHHHHHSGGG-----PPGGGPPP--TTPSPP----EEEEEEE-GGG-EEEEEEEEE-

pLDDT: mean 88.63, std 10.11, range [53.19, 98.44]